Protein AF-A0A4R3E9E5-F1 (afdb_monomer_lite)

Sequence (91 aa):
MYHPSLDAAIVISNWRMRPPTGKQVRRVFAALGHEADVVGGLAAICGRTSGYVNWHLSNEAVIPACLLSAALKFAAQHVASQITPSMRPSD

pLDDT: mean 84.03, std 16.09, range [43.22, 97.06]

Structure (mmCIF, N/CA/C/O backbone):
data_AF-A0A4R3E9E5-F1
#
_entry.id   AF-A0A4R3E9E5-F1
#
loop_
_atom_site.group_PDB
_atom_site.id
_atom_site.type_symbol
_atom_site.label_atom_id
_atom_site.label_alt_id
_atom_site.label_comp_id
_atom_site.label_asym_id
_atom_site.label_entity_id
_atom_site.label_seq_id
_atom_site.pdbx_PDB_ins_code
_atom_site.Cartn_x
_atom_site.Cartn_y
_atom_site.Cartn_z
_atom_site.occupancy
_atom_site.B_iso_or_equiv
_atom_site.auth_seq_id
_atom_site.auth_comp_id
_atom_site.auth_asym_id
_atom_site.auth_atom_id
_atom_site.pdbx_PDB_model_num
ATOM 1 N N . MET A 1 1 ? 15.464 -17.536 -14.256 1.00 44.22 1 MET A N 1
ATOM 2 C CA . MET A 1 1 ? 15.560 -16.541 -13.166 1.00 44.22 1 MET A CA 1
ATOM 3 C C . MET A 1 1 ? 14.184 -15.949 -12.955 1.00 44.22 1 MET A C 1
ATOM 5 O O . MET A 1 1 ? 13.623 -15.421 -13.903 1.00 44.22 1 MET A O 1
ATOM 9 N N . TYR A 1 2 ? 13.625 -16.103 -11.760 1.00 43.22 2 TYR A N 1
ATOM 10 C CA . TYR A 1 2 ? 12.353 -15.495 -11.378 1.00 43.22 2 TYR A CA 1
ATOM 11 C C . TYR A 1 2 ? 12.676 -14.079 -10.877 1.00 43.22 2 TYR A C 1
ATOM 13 O O . TYR A 1 2 ? 13.434 -13.954 -9.918 1.00 43.22 2 TYR A O 1
ATOM 21 N N . HIS A 1 3 ? 12.204 -13.026 -11.550 1.00 53.69 3 HIS A N 1
ATOM 22 C CA . HIS A 1 3 ? 12.404 -11.640 -11.105 1.00 53.69 3 HIS A CA 1
ATOM 23 C C . HIS A 1 3 ? 11.160 -11.188 -10.327 1.00 53.69 3 HIS A C 1
ATOM 25 O O . HIS A 1 3 ? 10.197 -10.742 -10.952 1.00 53.69 3 HIS A O 1
ATOM 31 N N . PRO A 1 4 ? 11.147 -11.284 -8.982 1.00 59.97 4 PRO A N 1
ATOM 32 C CA . PRO A 1 4 ? 9.965 -10.962 -8.173 1.00 59.97 4 PRO A CA 1
ATOM 33 C C . PRO A 1 4 ? 9.472 -9.516 -8.366 1.00 59.97 4 PRO A C 1
ATOM 35 O O . PRO A 1 4 ? 8.287 -9.239 -8.197 1.00 59.97 4 PRO A O 1
ATOM 38 N N . SER A 1 5 ? 10.353 -8.602 -8.783 1.00 61.22 5 SER A N 1
ATOM 39 C CA . SER A 1 5 ? 10.008 -7.216 -9.108 1.00 61.22 5 SER A CA 1
ATOM 40 C C . SER A 1 5 ? 9.198 -7.064 -10.404 1.00 61.22 5 SER A C 1
ATOM 42 O O . SER A 1 5 ? 8.338 -6.185 -10.479 1.00 61.22 5 SER A O 1
ATOM 44 N N . LEU A 1 6 ? 9.427 -7.916 -11.411 1.00 62.56 6 LEU A N 1
ATOM 45 C CA . LEU A 1 6 ? 8.730 -7.844 -12.700 1.00 62.56 6 LEU A CA 1
ATOM 46 C C . LEU A 1 6 ? 7.272 -8.312 -12.562 1.00 62.56 6 LEU A C 1
ATOM 48 O O . LEU A 1 6 ? 6.357 -7.657 -13.061 1.00 62.56 6 LEU A O 1
ATOM 52 N N . ASP A 1 7 ? 7.052 -9.389 -11.802 1.00 73.12 7 ASP A N 1
ATOM 53 C CA . ASP A 1 7 ? 5.711 -9.901 -11.494 1.00 73.12 7 ASP A CA 1
ATOM 54 C C . ASP A 1 7 ? 4.905 -8.900 -10.656 1.00 73.12 7 ASP A C 1
ATOM 56 O O . ASP A 1 7 ? 3.725 -8.665 -10.928 1.00 73.12 7 ASP A O 1
ATOM 60 N N . ALA A 1 8 ? 5.543 -8.242 -9.681 1.00 77.25 8 ALA A N 1
ATOM 61 C CA . ALA A 1 8 ? 4.903 -7.190 -8.896 1.00 77.25 8 ALA A CA 1
ATOM 62 C C . ALA A 1 8 ? 4.435 -6.024 -9.785 1.00 77.25 8 ALA A C 1
ATOM 64 O O . ALA A 1 8 ? 3.302 -5.565 -9.641 1.00 77.25 8 ALA A O 1
ATOM 65 N N . ALA A 1 9 ? 5.252 -5.580 -10.746 1.00 77.62 9 ALA A N 1
ATOM 66 C CA . ALA A 1 9 ? 4.889 -4.497 -11.661 1.00 77.62 9 ALA A CA 1
ATOM 67 C C . ALA A 1 9 ? 3.680 -4.849 -12.551 1.00 77.62 9 ALA A C 1
ATOM 69 O O . ALA A 1 9 ? 2.763 -4.034 -12.699 1.00 77.62 9 ALA A O 1
ATOM 70 N N . ILE A 1 10 ? 3.634 -6.076 -13.088 1.00 77.56 10 ILE A N 1
ATOM 71 C CA . ILE A 1 10 ? 2.494 -6.573 -13.878 1.00 77.56 10 ILE A CA 1
ATOM 72 C C . ILE A 1 10 ? 1.226 -6.594 -13.016 1.00 77.56 10 ILE A C 1
ATOM 74 O O . ILE A 1 10 ? 0.191 -6.058 -13.420 1.00 77.56 10 ILE A O 1
ATOM 78 N N . VAL A 1 11 ? 1.296 -7.138 -11.799 1.00 86.31 11 VAL A N 1
ATOM 79 C CA . VAL A 1 11 ? 0.151 -7.175 -10.877 1.00 86.31 11 VAL A CA 1
ATOM 80 C C . VAL A 1 11 ? -0.356 -5.767 -10.545 1.00 86.31 11 VAL A C 1
ATOM 82 O O . VAL A 1 11 ? -1.564 -5.531 -10.595 1.00 86.31 11 VAL A O 1
ATOM 85 N N . ILE A 1 12 ? 0.544 -4.821 -10.267 1.00 87.00 12 ILE A N 1
ATOM 86 C CA . ILE A 1 12 ? 0.194 -3.432 -9.931 1.00 87.00 12 ILE A CA 1
ATOM 87 C C . ILE A 1 12 ? -0.486 -2.728 -11.110 1.00 87.00 12 ILE A C 1
ATOM 89 O O . ILE A 1 12 ? -1.452 -1.989 -10.912 1.00 87.00 12 ILE A O 1
ATOM 93 N N . SER A 1 13 ? -0.037 -2.976 -12.345 1.00 85.50 13 SER A N 1
ATOM 94 C CA . SER A 1 13 ? -0.651 -2.379 -13.541 1.00 85.50 13 SER A CA 1
ATOM 95 C C . SER A 1 13 ? -2.135 -2.750 -13.700 1.00 85.50 13 SER A C 1
ATOM 97 O O . SER A 1 13 ? -2.942 -1.918 -14.121 1.00 85.50 13 SER A O 1
ATOM 99 N N . ASN A 1 14 ? -2.520 -3.950 -13.251 1.00 89.62 14 ASN A N 1
ATOM 100 C CA . ASN A 1 14 ? -3.895 -4.445 -13.304 1.00 89.62 14 ASN A CA 1
ATOM 101 C C . ASN A 1 14 ? -4.815 -3.832 -12.232 1.00 89.62 14 ASN A C 1
ATOM 103 O O . ASN A 1 14 ? -6.041 -3.900 -12.363 1.00 89.62 14 ASN A O 1
ATOM 107 N N . TRP A 1 15 ? -4.270 -3.183 -11.196 1.00 93.19 15 TRP A N 1
ATOM 108 C CA . TRP A 1 15 ? -5.063 -2.616 -10.097 1.00 93.19 15 TRP A CA 1
ATOM 109 C C . TRP A 1 15 ? -5.998 -1.479 -10.517 1.00 93.19 15 TRP A C 1
ATOM 111 O O . TRP A 1 15 ? -6.982 -1.215 -9.829 1.00 93.19 15 TRP A O 1
ATOM 121 N N . ARG A 1 16 ? -5.727 -0.822 -11.652 1.00 86.25 16 ARG A N 1
ATOM 122 C CA . ARG A 1 16 ? -6.623 0.203 -12.215 1.00 86.25 16 ARG A CA 1
AT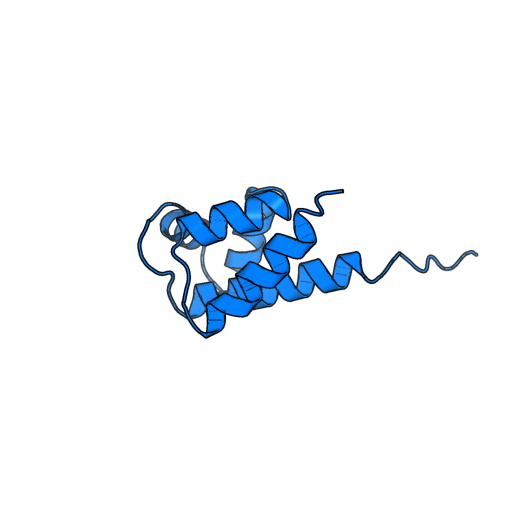OM 123 C C . ARG A 1 16 ? -7.941 -0.382 -12.721 1.00 86.25 16 ARG A C 1
ATOM 125 O O . ARG A 1 16 ? -8.969 0.268 -12.599 1.00 86.25 16 ARG A O 1
ATOM 132 N N . MET A 1 17 ? -7.900 -1.596 -13.269 1.00 89.19 17 MET A N 1
ATOM 133 C CA . MET A 1 17 ? -9.083 -2.301 -13.773 1.00 89.19 17 MET A CA 1
ATOM 134 C C . MET A 1 17 ? -9.791 -3.069 -12.658 1.00 89.19 17 MET A C 1
ATOM 136 O O . MET A 1 17 ? -11.016 -3.158 -12.637 1.00 89.19 17 MET A O 1
ATOM 140 N N . ARG A 1 18 ? -9.016 -3.625 -11.722 1.00 91.81 18 ARG A N 1
ATOM 141 C CA . ARG A 1 18 ? -9.530 -4.393 -10.591 1.00 91.81 18 ARG A CA 1
ATOM 142 C C . ARG A 1 18 ? -8.813 -3.975 -9.307 1.00 91.81 18 ARG A C 1
A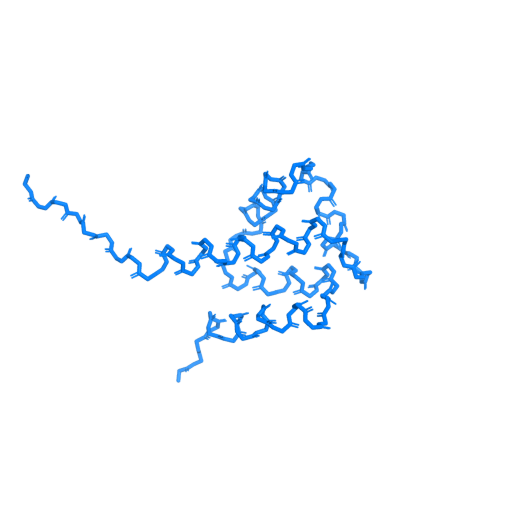TOM 144 O O . ARG A 1 18 ? -7.726 -4.493 -9.038 1.00 91.81 18 ARG A O 1
ATOM 151 N N . PRO A 1 19 ? -9.409 -3.068 -8.515 1.00 91.88 19 PRO A N 1
ATOM 152 C CA . PRO A 1 19 ? -8.824 -2.621 -7.262 1.00 91.88 19 PRO A CA 1
ATOM 153 C C . PRO A 1 19 ? -8.491 -3.801 -6.332 1.00 91.88 19 PRO A C 1
ATOM 155 O O . PRO A 1 19 ? -9.323 -4.698 -6.161 1.00 91.88 19 PRO A O 1
ATOM 158 N N . PRO A 1 20 ? -7.289 -3.823 -5.736 1.00 95.50 20 PRO A N 1
ATOM 159 C CA . PRO A 1 20 ? -6.854 -4.897 -4.860 1.00 95.50 20 PRO A CA 1
ATOM 160 C C . PRO A 1 20 ? -7.483 -4.786 -3.469 1.00 95.50 20 PRO A C 1
ATOM 162 O O . PRO A 1 20 ? -7.925 -3.722 -3.026 1.00 95.50 20 PRO A O 1
ATOM 165 N N . THR A 1 21 ? -7.446 -5.892 -2.735 1.00 96.44 21 THR A N 1
ATOM 166 C CA . THR A 1 21 ? -7.672 -5.891 -1.289 1.00 96.44 21 THR A CA 1
ATOM 167 C C . THR A 1 21 ? -6.425 -5.437 -0.540 1.00 96.44 21 THR A C 1
ATOM 169 O O . THR A 1 21 ? -5.306 -5.487 -1.062 1.00 96.44 21 THR A O 1
ATOM 172 N N . GLY A 1 22 ? -6.591 -5.030 0.716 1.00 95.94 22 GLY A N 1
ATOM 173 C CA . GLY A 1 22 ? -5.464 -4.629 1.558 1.00 95.94 22 GLY A CA 1
ATOM 174 C C . GLY A 1 22 ? -4.387 -5.705 1.686 1.00 95.94 22 GLY A C 1
ATOM 175 O O . GLY A 1 22 ? -3.205 -5.430 1.473 1.00 95.94 22 GLY A O 1
ATOM 176 N N . LYS A 1 23 ? -4.789 -6.958 1.932 1.00 94.44 23 LYS A N 1
ATOM 177 C CA . LYS A 1 23 ? -3.844 -8.086 1.991 1.00 94.44 23 LYS A CA 1
ATOM 178 C C . LYS A 1 23 ? -3.112 -8.327 0.668 1.00 94.44 23 LYS A C 1
ATOM 180 O O . LYS A 1 23 ? -1.942 -8.705 0.691 1.00 94.44 23 LYS A O 1
ATOM 185 N N . GLN A 1 24 ? -3.769 -8.126 -0.477 1.00 94.06 24 GLN A N 1
ATOM 186 C CA . GLN A 1 24 ? -3.111 -8.242 -1.785 1.00 94.06 24 GLN A CA 1
ATOM 187 C C . GLN A 1 24 ? -2.037 -7.168 -1.954 1.00 94.06 24 GLN A C 1
ATOM 189 O O . GLN A 1 24 ? -0.917 -7.488 -2.345 1.00 94.06 24 GLN A O 1
ATOM 194 N N . VAL A 1 25 ? -2.345 -5.922 -1.585 1.00 94.00 25 VAL A N 1
ATOM 195 C CA . VAL A 1 25 ? -1.372 -4.823 -1.590 1.00 94.00 25 VAL A CA 1
ATOM 196 C C . VAL A 1 25 ? -0.178 -5.132 -0.694 1.00 94.00 25 VAL A C 1
ATOM 198 O O . VAL A 1 25 ? 0.960 -5.029 -1.147 1.00 94.00 25 VAL A O 1
ATOM 201 N N . ARG A 1 26 ? -0.421 -5.588 0.541 1.00 93.25 26 ARG A N 1
ATOM 202 C CA . ARG A 1 26 ? 0.643 -5.975 1.479 1.00 93.25 26 ARG A CA 1
ATOM 203 C C . ARG A 1 26 ? 1.565 -7.047 0.895 1.00 93.25 26 ARG A C 1
ATOM 205 O O . ARG A 1 26 ? 2.777 -6.891 0.956 1.00 93.25 26 ARG A O 1
ATOM 212 N N . ARG A 1 27 ? 1.011 -8.113 0.305 1.00 91.25 27 ARG A N 1
ATOM 213 C CA . ARG A 1 27 ? 1.809 -9.199 -0.298 1.00 91.25 27 ARG A CA 1
ATOM 214 C C . ARG A 1 27 ? 2.673 -8.713 -1.457 1.00 91.25 27 ARG A C 1
ATOM 216 O O . ARG A 1 27 ? 3.829 -9.103 -1.549 1.00 91.25 27 ARG A O 1
ATOM 223 N N . VAL A 1 28 ? 2.116 -7.869 -2.323 1.00 90.81 28 VAL A N 1
ATOM 224 C CA . VAL A 1 28 ? 2.845 -7.336 -3.480 1.00 90.81 28 VAL A CA 1
ATOM 225 C C . VAL A 1 28 ? 3.978 -6.415 -3.033 1.00 90.81 28 VAL A C 1
ATOM 227 O O . VAL A 1 28 ? 5.099 -6.556 -3.510 1.00 90.81 28 VAL A O 1
ATOM 230 N N . PHE A 1 29 ? 3.728 -5.515 -2.080 1.00 89.94 29 PHE A N 1
ATOM 231 C CA . PHE A 1 29 ? 4.770 -4.607 -1.599 1.00 89.94 29 PHE A CA 1
ATOM 232 C C . PHE A 1 29 ? 5.792 -5.257 -0.664 1.00 89.94 29 PHE A C 1
ATOM 234 O O . PHE A 1 29 ? 6.914 -4.767 -0.598 1.00 89.94 29 PHE A O 1
ATOM 241 N N . ALA A 1 30 ? 5.471 -6.382 -0.019 1.00 86.75 30 ALA A N 1
ATOM 242 C CA . ALA A 1 30 ? 6.455 -7.166 0.731 1.00 86.75 30 ALA A CA 1
ATOM 243 C C . ALA A 1 30 ? 7.609 -7.676 -0.155 1.00 86.75 30 ALA A C 1
ATOM 245 O O . ALA A 1 30 ? 8.703 -7.916 0.343 1.00 86.75 30 ALA A O 1
ATOM 246 N N . ALA A 1 31 ? 7.387 -7.812 -1.468 1.00 82.44 31 ALA A N 1
ATOM 247 C CA . ALA A 1 31 ? 8.438 -8.145 -2.430 1.00 82.44 31 ALA A CA 1
ATOM 248 C C . ALA A 1 31 ? 9.268 -6.927 -2.885 1.00 82.44 31 ALA A C 1
ATOM 250 O O . ALA A 1 31 ? 10.293 -7.102 -3.541 1.00 82.44 31 ALA A O 1
ATOM 251 N N . LEU A 1 32 ? 8.821 -5.703 -2.577 1.00 78.12 32 LEU A N 1
ATOM 252 C CA . LEU A 1 32 ? 9.428 -4.455 -3.050 1.00 78.12 32 LEU A CA 1
ATOM 253 C C . LEU A 1 32 ? 10.261 -3.740 -1.978 1.00 78.12 32 LEU A C 1
ATOM 255 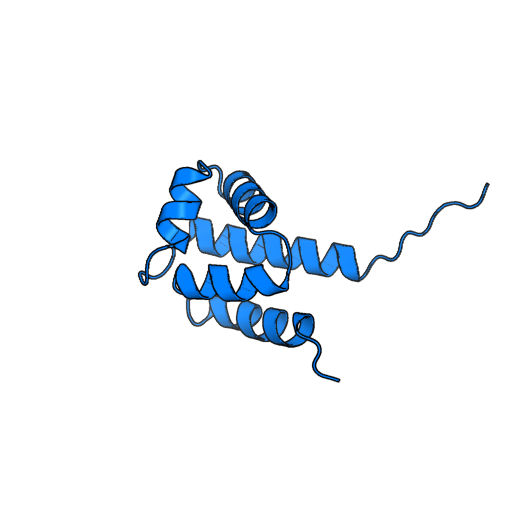O O . LEU A 1 32 ? 11.164 -2.991 -2.338 1.00 78.12 32 LEU A O 1
ATOM 259 N N . GLY A 1 33 ? 9.998 -3.969 -0.689 1.00 83.00 33 GLY A N 1
ATOM 260 C CA . GLY A 1 33 ? 10.743 -3.333 0.397 1.00 83.00 33 GLY A CA 1
ATOM 261 C C . GLY A 1 33 ? 10.271 -3.750 1.789 1.00 83.00 33 GLY A C 1
ATOM 262 O O . GLY A 1 33 ? 9.401 -4.609 1.942 1.00 83.00 33 GLY A O 1
ATOM 263 N N . HIS A 1 34 ? 10.855 -3.130 2.817 1.00 88.00 34 HIS A N 1
ATOM 264 C CA . HIS A 1 34 ? 10.495 -3.396 4.207 1.00 88.00 34 HIS A CA 1
ATOM 265 C C . HIS A 1 34 ? 9.093 -2.849 4.520 1.00 88.00 34 HIS A C 1
ATOM 267 O O . HIS A 1 34 ? 8.720 -1.761 4.078 1.00 88.00 34 HIS A O 1
ATOM 273 N N . GLU A 1 35 ? 8.304 -3.582 5.310 1.00 89.56 35 GLU A N 1
ATOM 274 C CA . GLU A 1 35 ? 6.896 -3.237 5.550 1.00 89.56 35 GLU A CA 1
ATOM 275 C C . GLU A 1 35 ? 6.724 -1.837 6.161 1.00 89.56 35 GLU A C 1
ATOM 277 O O . GLU A 1 35 ? 5.814 -1.101 5.781 1.00 89.56 35 GLU A O 1
ATOM 282 N N . ALA A 1 36 ? 7.619 -1.447 7.071 1.00 91.06 36 ALA A N 1
ATOM 283 C CA . ALA A 1 36 ? 7.589 -0.127 7.699 1.00 91.06 36 ALA A CA 1
ATOM 284 C C . ALA A 1 36 ? 7.726 1.015 6.673 1.00 91.06 36 ALA A C 1
ATOM 286 O O . ALA A 1 36 ? 6.980 1.994 6.751 1.00 91.06 36 ALA A O 1
ATOM 287 N N . ASP A 1 37 ? 8.610 0.861 5.683 1.00 91.38 37 ASP A N 1
ATOM 288 C CA . ASP A 1 37 ? 8.854 1.867 4.643 1.00 91.38 37 ASP A CA 1
ATOM 289 C C . ASP A 1 37 ? 7.665 1.970 3.689 1.00 91.38 37 ASP A C 1
ATOM 291 O O . ASP A 1 37 ? 7.246 3.066 3.313 1.00 91.38 37 ASP A O 1
ATOM 295 N N . VAL A 1 38 ? 7.067 0.825 3.349 1.00 91.62 38 VAL A N 1
ATOM 296 C CA . VAL A 1 38 ? 5.845 0.760 2.542 1.00 91.62 38 VAL A CA 1
ATOM 297 C C . VAL A 1 38 ? 4.705 1.470 3.263 1.00 91.62 38 VAL A C 1
ATOM 299 O O . VAL A 1 38 ? 4.066 2.352 2.693 1.00 91.62 38 VAL A O 1
ATOM 302 N N . VAL A 1 39 ? 4.443 1.123 4.524 1.00 95.12 39 VAL A N 1
ATOM 303 C CA . VAL A 1 39 ? 3.349 1.724 5.299 1.00 95.12 39 VAL A CA 1
ATOM 304 C C . VAL A 1 39 ? 3.569 3.226 5.473 1.00 95.12 39 VAL A C 1
ATOM 306 O O . VAL A 1 39 ? 2.632 3.997 5.261 1.00 95.12 39 VAL A O 1
ATOM 309 N N . GLY A 1 40 ? 4.790 3.648 5.811 1.00 94.75 40 GLY A N 1
ATOM 310 C CA . GLY A 1 40 ? 5.147 5.059 5.957 1.00 94.75 40 GLY A CA 1
ATOM 311 C C . GLY A 1 40 ? 5.004 5.841 4.651 1.00 94.75 40 GLY A C 1
ATOM 312 O O . GLY A 1 40 ? 4.381 6.903 4.633 1.00 94.75 40 GLY A O 1
ATOM 313 N N . GLY A 1 41 ? 5.499 5.293 3.540 1.00 94.06 41 GLY A N 1
ATOM 314 C CA . GLY A 1 41 ? 5.388 5.911 2.219 1.00 94.06 41 GLY A CA 1
ATOM 315 C C . GLY A 1 41 ? 3.941 6.028 1.745 1.00 94.06 41 GLY A C 1
ATOM 316 O O . GLY A 1 41 ? 3.513 7.096 1.306 1.00 94.06 41 GLY A O 1
ATOM 317 N N . LEU A 1 42 ? 3.145 4.967 1.900 1.00 95.25 42 LEU A N 1
ATOM 318 C CA . LEU A 1 42 ? 1.717 5.001 1.581 1.00 95.25 42 LEU A CA 1
ATOM 319 C C . LEU A 1 42 ? 0.976 6.034 2.435 1.00 95.25 42 LEU A C 1
ATOM 321 O O . LEU A 1 42 ? 0.173 6.796 1.896 1.00 95.25 42 LEU A O 1
ATOM 325 N N . ALA A 1 43 ? 1.257 6.086 3.740 1.00 96.81 43 ALA A N 1
ATOM 326 C CA . ALA A 1 43 ? 0.659 7.041 4.670 1.00 96.81 43 ALA A CA 1
ATOM 327 C C . ALA A 1 43 ? 0.959 8.491 4.258 1.00 96.81 43 ALA A C 1
ATOM 329 O O . ALA A 1 43 ? 0.032 9.296 4.135 1.00 96.81 43 ALA A O 1
ATOM 330 N N . ALA A 1 44 ? 2.221 8.788 3.937 1.00 96.19 44 ALA A N 1
ATOM 331 C CA . ALA A 1 44 ? 2.650 10.098 3.460 1.00 96.19 44 ALA A CA 1
ATOM 332 C C . ALA A 1 44 ? 1.953 10.500 2.149 1.00 96.19 44 ALA A C 1
ATOM 334 O O . ALA A 1 44 ? 1.431 11.608 2.041 1.00 96.19 44 ALA A O 1
ATOM 335 N N . ILE A 1 45 ? 1.876 9.594 1.167 1.00 96.12 45 ILE A N 1
ATOM 336 C CA . ILE A 1 45 ? 1.285 9.896 -0.147 1.00 96.12 45 ILE A CA 1
ATOM 337 C C . ILE A 1 45 ? -0.239 10.066 -0.066 1.00 96.12 45 ILE A C 1
ATOM 339 O O . ILE A 1 45 ? -0.796 10.916 -0.763 1.00 96.12 45 ILE A O 1
ATOM 343 N N . CYS A 1 46 ? -0.936 9.263 0.746 1.00 95.38 46 CYS A N 1
ATOM 344 C CA . CYS A 1 46 ? -2.393 9.375 0.892 1.00 95.38 46 CYS A CA 1
ATOM 345 C C . CYS A 1 46 ? -2.840 10.427 1.920 1.00 95.38 46 CYS A C 1
ATOM 347 O O . CYS A 1 46 ? -4.045 10.649 2.052 1.00 95.38 46 CYS A O 1
ATOM 349 N N . GLY A 1 47 ? -1.907 11.063 2.641 1.00 95.75 47 GLY A N 1
ATOM 350 C CA . GLY A 1 47 ? -2.213 12.054 3.676 1.00 95.75 47 GLY A CA 1
ATOM 351 C C . GLY A 1 47 ? -2.975 11.461 4.865 1.00 95.75 47 GLY A C 1
ATOM 352 O O . GLY A 1 47 ? -3.885 12.093 5.403 1.00 95.75 47 GLY A O 1
ATOM 353 N N . ARG A 1 48 ? -2.665 10.217 5.247 1.00 96.62 48 ARG A N 1
ATOM 354 C CA . ARG A 1 48 ? -3.303 9.505 6.368 1.00 96.62 48 ARG A CA 1
ATOM 355 C C . ARG A 1 48 ? -2.257 8.988 7.344 1.00 96.62 48 ARG A C 1
ATOM 357 O O . ARG A 1 48 ? -1.064 9.027 7.080 1.00 96.62 48 ARG A O 1
ATOM 364 N N . THR A 1 49 ? -2.712 8.496 8.490 1.00 97.06 49 THR A N 1
ATOM 365 C CA . THR A 1 49 ? -1.824 7.907 9.494 1.00 97.06 49 THR A CA 1
ATOM 366 C C . THR A 1 49 ? -1.373 6.508 9.078 1.00 97.06 49 THR A C 1
ATOM 368 O O . THR A 1 49 ? -2.106 5.769 8.416 1.00 97.06 49 THR A O 1
ATOM 371 N N . SER A 1 50 ? -0.195 6.090 9.543 1.00 96.50 50 SER A N 1
ATOM 372 C CA . SER A 1 50 ? 0.284 4.713 9.368 1.00 96.50 50 SER A CA 1
ATOM 373 C C . SER A 1 50 ? -0.697 3.686 9.938 1.00 96.50 50 SER A C 1
ATOM 375 O O . SER A 1 50 ? -0.870 2.624 9.354 1.00 96.50 50 SER A O 1
ATOM 377 N N . GLY A 1 51 ? -1.403 4.014 11.029 1.00 96.81 51 GLY A N 1
ATOM 378 C CA . GLY A 1 51 ? -2.452 3.160 11.597 1.00 96.81 51 GLY A CA 1
ATOM 379 C C . GLY A 1 51 ? -3.632 2.942 10.645 1.00 96.81 51 GLY A C 1
ATOM 380 O O . GLY A 1 51 ? -4.081 1.811 10.488 1.00 96.81 51 GLY A O 1
ATOM 381 N N . TYR A 1 52 ? -4.085 3.992 9.949 1.00 96.12 52 TYR A N 1
ATOM 382 C CA . TYR A 1 52 ? -5.132 3.886 8.925 1.00 96.12 52 TYR A CA 1
ATOM 383 C C . TYR A 1 52 ? -4.709 2.962 7.776 1.00 96.12 52 TYR A C 1
ATOM 385 O O . TYR A 1 52 ? -5.456 2.065 7.382 1.00 96.12 52 TYR A O 1
ATOM 393 N N . VAL A 1 53 ? -3.489 3.151 7.266 1.00 97.00 53 VAL A N 1
ATOM 394 C CA . VAL A 1 53 ? -2.933 2.307 6.200 1.00 97.00 53 VAL A CA 1
ATOM 395 C C . VAL A 1 53 ? -2.814 0.862 6.674 1.00 97.00 53 VAL A C 1
ATOM 397 O O . VAL A 1 53 ? -3.304 -0.046 6.010 1.00 97.00 53 VAL A O 1
ATOM 400 N N . ASN A 1 54 ? -2.219 0.646 7.844 1.00 96.25 54 ASN A N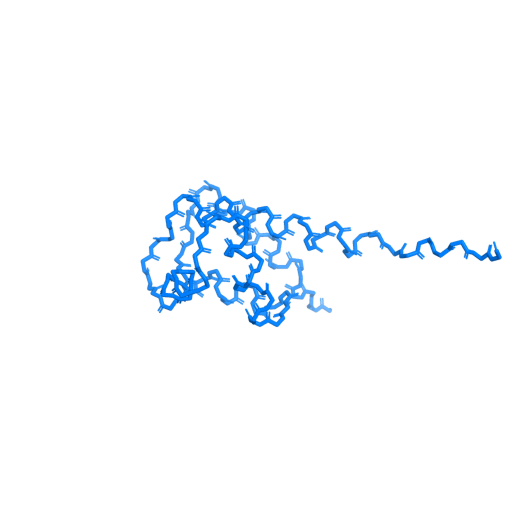 1
ATOM 401 C CA . ASN A 1 54 ? -1.965 -0.681 8.392 1.00 96.25 54 ASN A CA 1
ATOM 402 C C . ASN A 1 54 ? -3.269 -1.446 8.682 1.00 96.25 54 ASN A C 1
ATOM 404 O O . ASN A 1 54 ? -3.370 -2.643 8.397 1.00 96.25 54 ASN A O 1
ATOM 408 N N . TRP A 1 55 ? -4.306 -0.747 9.157 1.00 96.69 55 TRP A N 1
ATOM 409 C CA . TRP A 1 55 ? -5.645 -1.314 9.280 1.00 96.69 55 TRP A CA 1
ATOM 410 C C . TRP A 1 55 ? -6.141 -1.805 7.920 1.00 96.69 55 TRP A C 1
ATOM 412 O O . TRP A 1 55 ? -6.451 -2.986 7.779 1.00 96.69 55 TRP A O 1
ATOM 422 N N . HIS A 1 56 ? -6.126 -0.963 6.882 1.00 96.50 56 HIS A N 1
ATOM 423 C CA . HIS A 1 56 ? -6.565 -1.382 5.549 1.00 96.50 56 HIS A CA 1
ATOM 424 C C . HIS A 1 56 ? -5.747 -2.557 5.002 1.00 96.50 56 HIS A C 1
ATOM 426 O O . HIS A 1 56 ? -6.345 -3.523 4.542 1.00 96.50 56 HIS A O 1
ATOM 432 N N . LEU A 1 57 ? -4.415 -2.532 5.115 1.00 95.62 57 LEU A N 1
ATOM 433 C CA . LEU A 1 57 ? -3.525 -3.604 4.642 1.00 95.62 57 LEU A CA 1
ATOM 434 C C . LEU A 1 57 ? -3.716 -4.948 5.366 1.00 95.62 57 LEU A C 1
ATOM 436 O O . LEU A 1 57 ? -3.318 -5.997 4.855 1.00 95.62 57 LEU A O 1
ATOM 440 N N . SER A 1 58 ? -4.342 -4.935 6.541 1.00 96.00 58 SER A N 1
ATOM 441 C CA . SER A 1 58 ? -4.661 -6.141 7.313 1.00 96.00 58 SER A CA 1
ATOM 442 C C . SER A 1 58 ? -6.002 -6.771 6.925 1.00 96.00 58 SER A C 1
ATOM 444 O O . SER A 1 58 ? -6.257 -7.929 7.259 1.00 96.00 58 SER A O 1
ATOM 446 N N . ASN A 1 59 ? -6.841 -6.049 6.180 1.00 94.62 59 ASN A N 1
ATOM 447 C CA . ASN A 1 59 ? -8.193 -6.466 5.823 1.00 94.62 59 ASN A CA 1
ATOM 448 C C . ASN A 1 59 ? -8.287 -7.051 4.401 1.00 94.62 59 ASN A C 1
ATOM 450 O O . ASN A 1 59 ? -7.496 -6.737 3.509 1.00 94.62 59 ASN A O 1
ATOM 454 N N . GLU A 1 60 ? -9.301 -7.894 4.180 1.00 94.88 60 GLU A N 1
ATOM 455 C CA . GLU A 1 60 ? -9.651 -8.426 2.846 1.00 94.88 60 GLU A CA 1
ATOM 456 C C . GLU A 1 60 ? -10.636 -7.546 2.079 1.00 94.88 60 GLU A C 1
ATOM 458 O O . GLU A 1 60 ? -11.009 -7.862 0.953 1.00 94.88 60 GLU A O 1
ATOM 463 N N . ALA A 1 61 ? -11.020 -6.409 2.653 1.00 94.50 61 ALA A N 1
ATOM 464 C CA . ALA A 1 61 ? -11.772 -5.400 1.934 1.00 94.50 61 ALA A CA 1
ATOM 465 C C . ALA A 1 61 ? -10.919 -4.781 0.815 1.00 94.50 61 ALA A C 1
ATOM 467 O O . ALA A 1 61 ? -9.700 -4.610 0.954 1.00 94.50 61 ALA A O 1
ATOM 468 N N . VAL A 1 62 ? -11.586 -4.413 -0.281 1.00 95.94 62 VAL A N 1
ATOM 469 C CA . VAL A 1 62 ? -11.001 -3.572 -1.330 1.00 95.94 62 VAL A CA 1
ATOM 470 C C . VAL A 1 62 ? -10.529 -2.264 -0.701 1.00 95.94 62 VAL A C 1
ATOM 472 O O . VAL A 1 62 ? -11.242 -1.652 0.098 1.00 95.94 62 VAL A O 1
ATOM 475 N N . ILE A 1 63 ? -9.307 -1.849 -1.032 1.00 95.94 63 ILE A N 1
ATOM 476 C CA . ILE A 1 63 ? -8.753 -0.615 -0.481 1.00 95.94 63 ILE A CA 1
ATOM 477 C C . ILE A 1 63 ? -9.500 0.618 -1.012 1.00 95.94 63 ILE A C 1
ATOM 479 O O . ILE A 1 63 ? -9.953 0.631 -2.159 1.00 95.94 63 ILE A O 1
ATOM 483 N N . PRO A 1 64 ? -9.600 1.693 -0.217 1.00 95.44 64 PRO A N 1
ATOM 484 C CA . PRO A 1 64 ? -10.215 2.934 -0.663 1.00 95.44 64 PRO A CA 1
ATOM 485 C C . PRO A 1 64 ? -9.396 3.592 -1.780 1.00 95.44 64 PRO A C 1
ATOM 487 O O . PRO A 1 64 ? -8.174 3.440 -1.858 1.00 95.44 64 PRO A O 1
ATOM 490 N N . ALA A 1 65 ? -10.062 4.391 -2.618 1.00 93.50 65 ALA A N 1
ATOM 491 C CA . ALA A 1 65 ? -9.462 5.017 -3.799 1.00 93.50 65 ALA A CA 1
ATOM 492 C C . ALA A 1 65 ? -8.223 5.882 -3.487 1.00 93.50 65 ALA A C 1
ATOM 494 O O . ALA A 1 65 ? -7.280 5.931 -4.281 1.00 93.50 65 ALA A O 1
ATOM 495 N N . CYS A 1 66 ? -8.190 6.534 -2.320 1.00 94.38 66 CYS A N 1
ATOM 496 C CA . CYS A 1 66 ? -7.028 7.301 -1.868 1.00 94.38 66 CYS A CA 1
ATOM 497 C C . CYS A 1 66 ? -5.800 6.407 -1.633 1.00 94.38 66 CYS A C 1
ATOM 499 O O . CYS A 1 66 ? -4.698 6.753 -2.059 1.00 94.38 66 CYS A O 1
ATOM 501 N N . LEU A 1 67 ? -5.993 5.236 -1.020 1.00 95.56 67 LEU A N 1
ATOM 502 C CA . LEU A 1 67 ? -4.926 4.276 -0.763 1.00 95.56 67 LEU A CA 1
ATOM 503 C C . LEU A 1 67 ? -4.498 3.567 -2.051 1.00 95.56 67 LEU A C 1
ATOM 505 O O . LEU A 1 67 ? -3.308 3.353 -2.252 1.00 95.56 67 LEU A O 1
ATOM 509 N N . LEU A 1 68 ? -5.435 3.288 -2.963 1.00 95.38 68 LEU A N 1
ATOM 510 C CA . LEU A 1 68 ? -5.117 2.782 -4.302 1.00 95.38 68 LEU A CA 1
ATOM 511 C C . LEU A 1 68 ? -4.242 3.770 -5.079 1.00 95.38 68 LEU A C 1
ATOM 513 O O . LEU A 1 68 ? -3.212 3.395 -5.638 1.00 95.38 68 LEU A O 1
ATOM 517 N N . SER A 1 69 ? -4.621 5.046 -5.079 1.00 94.62 69 SER A N 1
ATOM 518 C CA . SER A 1 69 ? -3.844 6.098 -5.741 1.00 94.62 69 SER A CA 1
ATOM 519 C C . SER A 1 69 ? -2.445 6.226 -5.138 1.00 94.62 69 SER A C 1
ATOM 521 O O . SER A 1 69 ? -1.472 6.389 -5.873 1.00 94.62 69 SER A O 1
ATOM 523 N N . ALA A 1 70 ? -2.326 6.115 -3.812 1.00 95.00 70 ALA A N 1
ATOM 524 C CA . ALA A 1 70 ? -1.037 6.125 -3.133 1.00 95.00 70 ALA A CA 1
ATOM 525 C C . ALA A 1 70 ? -0.181 4.902 -3.469 1.00 95.00 70 ALA A C 1
ATOM 527 O O . ALA A 1 70 ? 0.997 5.063 -3.766 1.00 95.00 70 ALA A O 1
ATOM 528 N N . ALA A 1 71 ? -0.774 3.710 -3.510 1.00 94.00 71 ALA A N 1
ATOM 529 C CA . ALA A 1 71 ? -0.100 2.477 -3.896 1.00 94.00 71 ALA A CA 1
ATOM 530 C C . ALA A 1 71 ? 0.470 2.548 -5.319 1.00 94.00 71 ALA A C 1
ATOM 532 O O . ALA A 1 71 ? 1.640 2.239 -5.535 1.00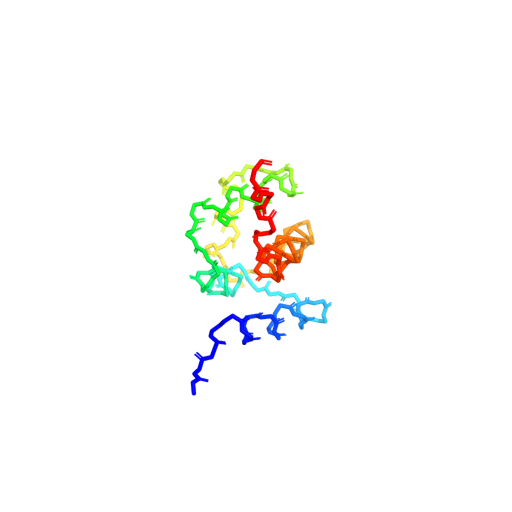 94.00 71 ALA A O 1
ATOM 533 N N . LEU A 1 72 ? -0.317 3.036 -6.280 1.00 93.25 72 LEU A N 1
ATOM 534 C CA . LEU A 1 72 ? 0.140 3.217 -7.660 1.00 93.25 72 LEU A CA 1
ATOM 535 C C . LEU A 1 72 ? 1.292 4.232 -7.763 1.00 93.25 72 LEU A C 1
ATOM 537 O O . LEU A 1 72 ? 2.255 3.996 -8.490 1.00 93.25 72 LEU A O 1
ATOM 541 N N . LYS A 1 73 ? 1.220 5.346 -7.021 1.00 92.44 73 LYS A N 1
ATOM 542 C CA . LYS A 1 73 ? 2.292 6.357 -6.975 1.00 92.44 73 LYS A CA 1
ATOM 543 C C . LYS A 1 73 ? 3.565 5.818 -6.319 1.00 92.44 73 LYS A C 1
ATOM 545 O O . LYS A 1 73 ? 4.647 6.002 -6.867 1.00 92.44 73 LYS A O 1
ATOM 550 N N . PHE A 1 74 ? 3.432 5.132 -5.186 1.00 91.94 74 PHE A N 1
ATOM 551 C CA . PHE A 1 74 ? 4.550 4.531 -4.458 1.00 91.94 74 PHE A CA 1
ATOM 552 C C . PHE A 1 74 ? 5.289 3.502 -5.323 1.00 91.94 74 PHE A C 1
ATOM 554 O O . PHE A 1 74 ? 6.514 3.528 -5.416 1.00 91.94 74 PHE A O 1
ATOM 561 N N . ALA A 1 75 ? 4.544 2.647 -6.031 1.00 89.25 75 ALA A N 1
ATOM 562 C CA . ALA A 1 75 ? 5.112 1.688 -6.972 1.00 89.25 75 ALA A CA 1
ATOM 563 C C . ALA A 1 75 ? 5.881 2.369 -8.113 1.00 89.25 75 ALA A C 1
ATOM 565 O O . ALA A 1 75 ? 6.994 1.960 -8.431 1.00 89.25 75 ALA A O 1
ATOM 566 N N . ALA A 1 76 ? 5.322 3.432 -8.703 1.00 86.69 76 ALA A N 1
ATOM 567 C CA . ALA A 1 76 ? 5.995 4.184 -9.761 1.00 86.69 76 ALA A CA 1
ATOM 568 C C . ALA A 1 76 ? 7.316 4.812 -9.278 1.00 86.69 76 ALA A C 1
ATOM 570 O O . ALA A 1 76 ? 8.309 4.781 -10.003 1.00 86.69 76 ALA A O 1
ATOM 571 N N . GLN A 1 77 ? 7.352 5.323 -8.042 1.00 86.50 77 GLN A N 1
ATOM 572 C CA . GLN A 1 77 ? 8.571 5.859 -7.425 1.00 86.50 77 GLN A CA 1
ATOM 573 C C . GLN A 1 77 ? 9.629 4.771 -7.185 1.00 86.50 77 GLN A C 1
ATOM 575 O O . GLN A 1 77 ? 10.804 5.002 -7.456 1.00 86.50 77 GLN A O 1
ATOM 580 N N . HIS A 1 78 ? 9.219 3.581 -6.729 1.00 78.94 78 HIS A N 1
ATOM 581 C CA . HIS A 1 78 ? 10.121 2.437 -6.539 1.00 78.94 78 HIS A CA 1
ATOM 582 C C . HIS A 1 78 ? 10.706 1.912 -7.855 1.00 78.94 78 HIS A C 1
ATOM 584 O O . HIS A 1 78 ? 11.877 1.554 -7.919 1.00 78.94 78 HIS A O 1
ATOM 590 N N . VAL A 1 79 ? 9.914 1.873 -8.928 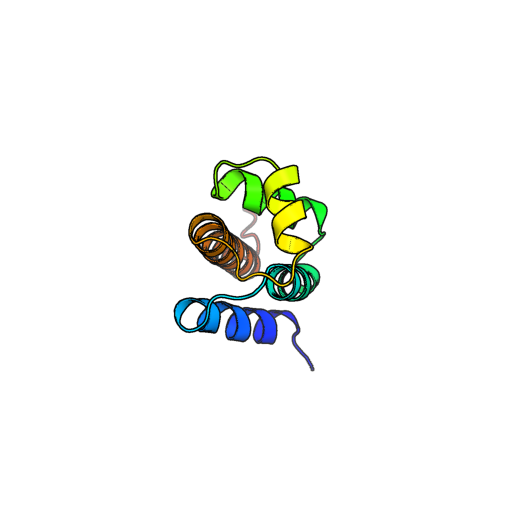1.00 70.69 79 VAL A N 1
ATOM 591 C CA . VAL A 1 79 ? 10.418 1.465 -10.247 1.00 70.69 79 VAL A CA 1
ATOM 592 C C . VAL A 1 79 ? 11.404 2.505 -10.792 1.00 70.69 79 VAL A C 1
ATOM 594 O O . VAL A 1 79 ? 12.462 2.140 -11.299 1.00 70.69 79 VAL A O 1
ATOM 597 N N . ALA A 1 80 ? 11.115 3.800 -10.632 1.00 69.19 80 ALA A N 1
ATOM 598 C CA . ALA A 1 80 ? 12.011 4.872 -11.068 1.00 69.19 80 ALA A CA 1
ATOM 599 C C . ALA A 1 80 ? 13.362 4.869 -10.324 1.00 69.19 80 ALA A C 1
ATOM 601 O O . ALA A 1 80 ? 14.405 5.100 -10.941 1.00 69.19 80 ALA A O 1
ATOM 602 N N . SER A 1 81 ? 13.367 4.563 -9.021 1.00 67.44 81 SER A N 1
ATOM 603 C CA . SER A 1 81 ? 14.606 4.476 -8.238 1.00 67.44 81 SER A CA 1
ATOM 604 C C . SER A 1 81 ? 15.473 3.270 -8.610 1.00 67.44 81 SER A C 1
ATOM 606 O O . SER A 1 81 ? 16.692 3.357 -8.497 1.00 67.44 81 SER A O 1
ATOM 608 N N . GLN A 1 82 ? 14.888 2.176 -9.112 1.00 62.59 82 GLN A N 1
ATOM 609 C CA . GLN A 1 82 ? 15.651 1.015 -9.591 1.00 62.59 82 GLN A CA 1
ATOM 610 C C . GLN A 1 82 ? 16.201 1.172 -11.018 1.00 62.59 82 GLN A C 1
ATOM 612 O O . GLN A 1 82 ? 17.202 0.542 -11.350 1.00 62.59 82 GLN A O 1
ATOM 617 N N . ILE A 1 83 ? 15.586 2.012 -11.857 1.00 55.59 83 ILE A N 1
ATOM 618 C CA . ILE A 1 83 ? 16.033 2.260 -13.243 1.00 55.59 83 ILE A CA 1
ATOM 619 C C . ILE A 1 83 ? 17.152 3.313 -13.310 1.00 55.59 83 ILE A C 1
ATOM 621 O O . ILE A 1 83 ? 17.867 3.380 -14.307 1.00 55.59 83 ILE A O 1
ATOM 625 N N . THR A 1 84 ? 17.355 4.102 -12.252 1.00 47.31 84 THR A N 1
ATOM 626 C CA . THR A 1 84 ? 18.406 5.127 -12.203 1.00 47.31 84 THR A CA 1
ATOM 627 C C . THR A 1 84 ? 19.592 4.619 -11.373 1.00 47.31 84 THR A C 1
ATOM 629 O O . THR A 1 84 ? 19.654 4.899 -10.174 1.00 47.31 84 THR A O 1
ATOM 632 N N . PRO A 1 85 ? 20.551 3.857 -11.941 1.00 45.91 85 PRO A N 1
ATOM 633 C CA . PRO A 1 85 ? 21.800 3.620 -11.243 1.00 45.91 85 PRO A CA 1
ATOM 634 C C . PRO A 1 85 ? 22.475 4.978 -11.074 1.00 45.91 85 PRO A C 1
ATOM 636 O O . PRO A 1 85 ? 22.631 5.731 -12.031 1.00 45.91 85 PRO A O 1
ATOM 639 N N . SER A 1 86 ? 22.813 5.290 -9.826 1.00 47.50 86 SER A N 1
ATOM 640 C CA . SER A 1 86 ? 23.637 6.416 -9.405 1.00 47.50 86 SER A CA 1
ATOM 641 C C . SER A 1 86 ? 24.703 6.760 -10.457 1.00 47.50 86 SER A C 1
ATOM 643 O O . SER A 1 86 ? 25.767 6.144 -10.501 1.00 47.50 86 SER A O 1
ATOM 645 N N . MET A 1 87 ? 24.437 7.771 -11.288 1.00 47.41 87 MET A N 1
ATOM 646 C CA . MET A 1 87 ? 25.500 8.587 -11.859 1.00 47.41 87 MET A CA 1
ATOM 647 C C . MET A 1 87 ? 26.079 9.356 -10.675 1.00 47.41 87 MET A C 1
ATOM 649 O O . MET A 1 87 ? 25.642 10.460 -10.358 1.00 47.41 87 MET A O 1
ATOM 653 N N . ARG A 1 88 ? 27.000 8.721 -9.940 1.00 52.47 88 ARG A N 1
ATOM 654 C CA . ARG A 1 88 ? 27.927 9.481 -9.106 1.00 52.47 88 ARG A CA 1
ATOM 655 C C . ARG A 1 88 ? 28.684 10.399 -10.066 1.00 52.47 88 ARG A C 1
ATOM 657 O O . ARG A 1 88 ? 29.218 9.881 -11.050 1.00 52.47 88 ARG A O 1
ATOM 664 N N . PRO A 1 89 ? 28.759 11.712 -9.816 1.00 51.44 89 PRO A N 1
ATOM 665 C CA . PRO A 1 89 ? 29.887 12.454 -10.335 1.00 51.44 89 PRO A CA 1
ATOM 666 C C . PRO A 1 89 ? 31.126 11.819 -9.695 1.00 51.44 89 PRO A C 1
ATOM 668 O O . PRO A 1 89 ? 31.249 11.784 -8.469 1.00 51.44 89 PRO A O 1
ATOM 671 N N . SER A 1 90 ? 31.964 11.197 -10.519 1.00 57.88 90 SER A N 1
ATOM 672 C CA . SER A 1 90 ? 33.372 11.078 -10.172 1.00 57.88 90 SER A CA 1
ATOM 673 C C . SER A 1 90 ? 33.960 12.484 -10.246 1.00 57.88 90 SER A C 1
ATOM 675 O O . SER A 1 90 ? 33.749 13.159 -11.254 1.00 57.88 90 SER A O 1
ATOM 677 N N . ASP A 1 91 ? 34.669 12.836 -9.174 1.00 49.12 91 ASP A N 1
ATOM 678 C CA . ASP A 1 91 ? 35.468 14.047 -8.931 1.00 49.12 91 ASP A CA 1
ATOM 679 C C . ASP A 1 91 ? 34.719 15.341 -8.558 1.00 49.12 91 ASP A C 1
ATOM 681 O O . ASP A 1 91 ? 33.935 15.888 -9.367 1.00 49.12 91 ASP A O 1
#

Secondary structure (DSSP, 8-state):
---HHHHHHHHHHHTTTSPPBHHHHHHHHHTTS-HHHHHHHHHHHHTS-HHHHHHHHHSSSBPPHHHHHHHHHHHHHHHHHHH--------

Radius of gyration: 14.02 Å; chains: 1; bounding box: 47×31×26 Å

Foldseek 3Di:
DDDLLVVLVVVLVCCVVPFFFLCVLQVSCVSLDDSVCVLVQLCVQLVHDSVVSVVRNVDRDRDDPSSSVSSSVVSVVSVVVVVDDDPDPDD